Protein AF-A0A950KBZ1-F1 (afdb_monomer_lite)

Sequence (54 aa):
MGTAQKLRELAAWYREFAEKTENPSIWEARLRTAEDLEAEAEALEEREVALEPA

Radius of gyration: 13.75 Å; chains: 1; bounding box: 36×19×34 Å

pLDDT: mean 87.58, std 10.65, range [51.91, 96.0]

Secondary structure (DSSP, 8-state):
--HHHHHHHHHHHHHHHHHT-S-HHHHHHHHHHHHHHHHHHHHHHHHHHHT---

Structure (mmCIF, N/CA/C/O backbone):
data_AF-A0A950KBZ1-F1
#
_entry.id   AF-A0A950KBZ1-F1
#
loop_
_atom_site.group_PDB
_atom_site.id
_atom_site.type_symbol
_atom_site.label_atom_id
_atom_site.label_alt_id
_atom_site.label_comp_id
_atom_site.label_asym_id
_atom_site.label_entity_id
_atom_site.label_seq_id
_atom_site.pdbx_PDB_ins_code
_atom_site.Cartn_x
_atom_site.Cartn_y
_atom_site.Cartn_z
_atom_site.occupancy
_atom_site.B_iso_or_equiv
_atom_site.auth_seq_id
_atom_site.auth_comp_id
_atom_site.auth_asym_id
_atom_site.auth_atom_id
_atom_site.pdbx_PDB_model_num
ATOM 1 N N . MET A 1 1 ? -2.955 13.512 11.308 1.00 55.97 1 MET A N 1
ATOM 2 C CA . MET A 1 1 ? -3.147 12.745 10.061 1.00 55.97 1 MET A CA 1
ATOM 3 C C . MET A 1 1 ? -3.583 11.344 10.434 1.00 55.97 1 MET A C 1
ATOM 5 O O . MET A 1 1 ? -2.834 10.683 11.151 1.00 55.97 1 MET A O 1
ATOM 9 N N . GLY A 1 2 ? -4.797 10.957 10.033 1.00 80.62 2 GLY A N 1
ATOM 10 C CA . GLY A 1 2 ? -5.341 9.617 10.274 1.00 80.62 2 GLY A CA 1
ATOM 11 C C . GLY A 1 2 ? -4.552 8.546 9.523 1.00 80.62 2 GLY A C 1
ATOM 12 O O . GLY A 1 2 ? -3.856 8.844 8.549 1.00 80.62 2 GLY A O 1
ATOM 13 N N . THR A 1 3 ? -4.627 7.304 9.997 1.00 86.31 3 THR A N 1
ATOM 14 C CA . THR A 1 3 ? -3.903 6.165 9.410 1.00 86.31 3 THR A CA 1
ATOM 15 C C . THR A 1 3 ? -4.307 5.938 7.949 1.00 86.31 3 THR A C 1
ATOM 17 O O . THR A 1 3 ? -3.430 5.721 7.118 1.00 86.31 3 THR A O 1
ATOM 20 N N . ALA A 1 4 ? -5.588 6.122 7.609 1.00 88.62 4 ALA A N 1
ATOM 21 C CA . ALA A 1 4 ? -6.087 6.045 6.234 1.00 88.62 4 ALA A CA 1
ATOM 22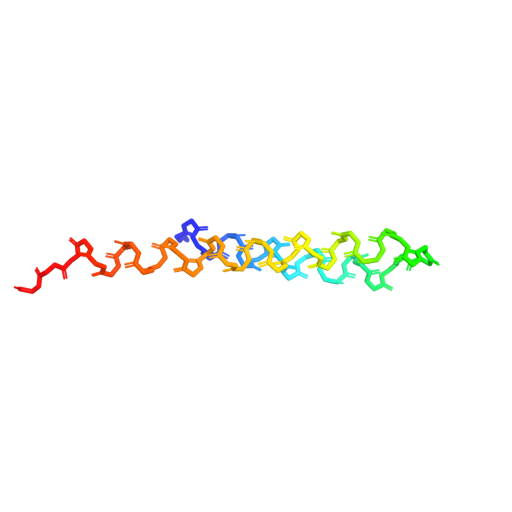 C C . ALA A 1 4 ? -5.442 7.080 5.296 1.00 88.62 4 ALA A C 1
ATOM 24 O O . ALA A 1 4 ? -5.045 6.762 4.177 1.00 88.62 4 ALA A O 1
ATOM 25 N N . GLN A 1 5 ? -5.248 8.317 5.764 1.00 89.25 5 GLN A N 1
ATOM 26 C CA . GLN A 1 5 ? -4.627 9.369 4.955 1.00 89.25 5 GLN A CA 1
ATOM 27 C C . GLN A 1 5 ? -3.179 9.020 4.582 1.00 89.25 5 GLN A C 1
ATOM 29 O O . GLN A 1 5 ? -2.780 9.204 3.436 1.00 89.25 5 GLN A O 1
ATOM 34 N N . LYS A 1 6 ? -2.420 8.444 5.525 1.00 91.94 6 LYS A N 1
ATOM 35 C CA . LYS A 1 6 ? -1.033 8.010 5.291 1.00 91.94 6 LYS A CA 1
ATOM 36 C C . LYS A 1 6 ? -0.941 6.872 4.276 1.00 91.94 6 LYS A C 1
ATOM 38 O O . LYS A 1 6 ? 0.002 6.832 3.492 1.00 91.94 6 LYS A O 1
ATOM 43 N N . LEU A 1 7 ? -1.907 5.951 4.287 1.00 93.25 7 LEU A N 1
ATOM 44 C CA . LEU A 1 7 ? -1.974 4.867 3.305 1.00 93.25 7 LEU A CA 1
ATOM 45 C C . LEU A 1 7 ? -2.230 5.411 1.897 1.00 93.25 7 LEU A C 1
ATOM 47 O O . LEU A 1 7 ? -1.565 4.986 0.957 1.00 93.25 7 LEU A O 1
ATOM 51 N N . ARG A 1 8 ? -3.099 6.420 1.756 1.00 92.31 8 ARG A N 1
ATOM 52 C CA . ARG A 1 8 ? -3.323 7.088 0.464 1.00 92.31 8 ARG A CA 1
ATOM 53 C C . ARG A 1 8 ? -2.108 7.858 -0.035 1.00 92.31 8 ARG A C 1
ATOM 55 O O . ARG A 1 8 ? -1.802 7.801 -1.221 1.00 92.31 8 ARG A O 1
ATOM 62 N N . GLU A 1 9 ? -1.393 8.549 0.851 1.00 94.19 9 GLU A N 1
ATOM 63 C CA . GLU A 1 9 ? -0.129 9.205 0.490 1.00 94.19 9 GLU A CA 1
ATOM 64 C C . GLU A 1 9 ? 0.909 8.183 0.004 1.00 94.19 9 GLU A C 1
ATOM 66 O O . GLU A 1 9 ? 1.598 8.416 -0.990 1.00 94.19 9 GLU A O 1
ATOM 71 N N . LEU A 1 10 ? 0.984 7.020 0.657 1.00 94.75 10 LEU A N 1
ATOM 72 C CA . LEU A 1 10 ? 1.873 5.938 0.245 1.00 94.75 10 LEU A CA 1
ATOM 73 C C . LEU A 1 10 ? 1.453 5.324 -1.101 1.00 94.75 10 LEU A C 1
ATOM 75 O O . LEU A 1 10 ? 2.312 5.065 -1.942 1.00 94.75 10 LEU A O 1
ATOM 79 N N . ALA A 1 11 ? 0.154 5.136 -1.338 1.00 94.38 11 ALA A N 1
ATOM 80 C CA . ALA A 1 11 ? -0.371 4.665 -2.618 1.00 94.38 11 ALA A CA 1
ATOM 81 C C . ALA A 1 11 ? -0.046 5.630 -3.768 1.00 94.38 11 ALA A C 1
ATOM 83 O O . ALA A 1 11 ? 0.452 5.210 -4.816 1.00 94.38 11 ALA A O 1
ATOM 84 N N . ALA A 1 12 ? -0.249 6.934 -3.552 1.00 94.69 12 ALA A N 1
ATOM 85 C CA . ALA A 1 12 ? 0.111 7.970 -4.516 1.00 94.69 12 ALA A CA 1
ATOM 86 C C . ALA A 1 12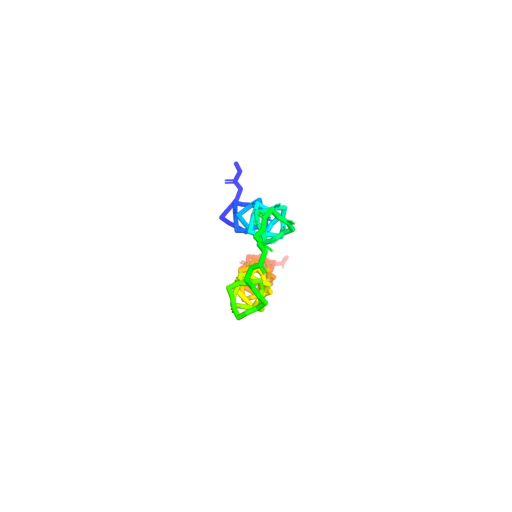 ? 1.614 7.935 -4.836 1.00 94.69 12 ALA A C 1
ATOM 88 O O . ALA A 1 12 ? 2.000 7.931 -6.006 1.00 94.69 12 ALA A O 1
ATOM 89 N N . TRP A 1 13 ? 2.456 7.798 -3.808 1.00 94.56 13 TRP A N 1
ATOM 90 C CA . TRP A 1 13 ? 3.899 7.656 -3.982 1.00 94.56 13 TRP A CA 1
ATOM 91 C C . TRP A 1 13 ? 4.276 6.415 -4.808 1.00 94.56 13 TRP A C 1
ATOM 93 O O . TRP A 1 13 ? 5.127 6.501 -5.696 1.00 94.56 13 TRP A O 1
ATOM 103 N N . TYR A 1 14 ? 3.627 5.268 -4.574 1.00 93.38 14 TYR A N 1
ATOM 104 C CA . TYR A 1 14 ? 3.863 4.055 -5.362 1.00 93.38 14 TYR A CA 1
ATOM 105 C C . TYR A 1 14 ? 3.484 4.226 -6.835 1.00 93.38 14 TYR A C 1
ATOM 107 O O . TYR A 1 14 ? 4.219 3.726 -7.688 1.00 93.38 14 TYR A O 1
ATOM 115 N N . ARG A 1 15 ? 2.404 4.955 -7.148 1.00 90.31 15 ARG A N 1
ATOM 116 C CA . ARG A 1 15 ? 2.013 5.266 -8.535 1.00 90.31 15 ARG A CA 1
ATOM 117 C C . ARG A 1 15 ? 3.045 6.149 -9.231 1.00 90.31 15 ARG A C 1
ATOM 119 O O . ARG A 1 15 ? 3.546 5.771 -10.287 1.00 90.31 15 ARG A O 1
ATOM 126 N N . GLU A 1 16 ? 3.444 7.257 -8.610 1.00 92.50 16 GLU A N 1
ATOM 127 C CA . GLU A 1 16 ? 4.471 8.152 -9.171 1.00 92.50 16 GLU A CA 1
ATOM 128 C C . GLU A 1 16 ? 5.830 7.455 -9.335 1.00 92.50 16 GLU A C 1
ATOM 130 O O . GLU A 1 16 ? 6.609 7.754 -10.243 1.00 92.50 16 GLU A O 1
ATOM 135 N N . PHE A 1 17 ? 6.155 6.524 -8.437 1.00 88.38 17 PHE A N 1
ATOM 136 C CA . PHE A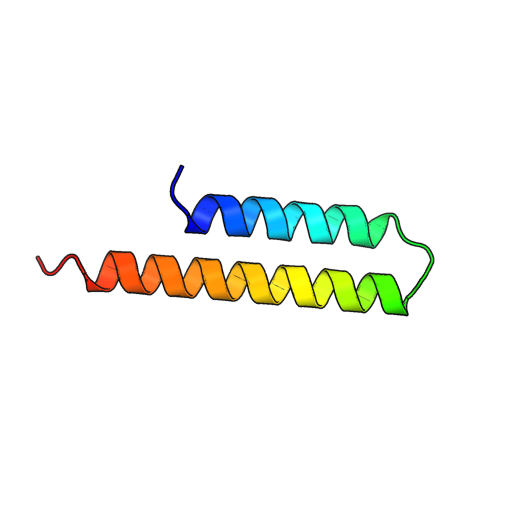 1 17 ? 7.386 5.750 -8.524 1.00 88.38 17 PHE A CA 1
ATOM 137 C C . PHE A 1 17 ? 7.299 4.612 -9.549 1.00 88.38 17 PHE A C 1
ATOM 139 O O . PHE A 1 17 ? 8.310 4.261 -10.161 1.00 88.38 17 PHE A O 1
ATOM 146 N N . ALA A 1 18 ? 6.108 4.051 -9.774 1.00 90.00 18 ALA A N 1
ATOM 147 C CA . ALA A 1 18 ? 5.864 3.096 -10.847 1.00 90.00 18 ALA A CA 1
ATOM 148 C C . ALA A 1 18 ? 6.128 3.743 -12.210 1.00 90.00 18 ALA A C 1
ATOM 150 O O . ALA A 1 18 ? 6.846 3.159 -13.011 1.00 90.00 18 ALA A O 1
ATOM 151 N N . GLU A 1 19 ? 5.666 4.970 -12.458 1.00 86.12 19 GLU A N 1
ATOM 152 C CA . GLU A 1 19 ? 5.911 5.671 -13.733 1.00 86.12 19 GLU A CA 1
ATOM 153 C C . GLU A 1 19 ? 7.400 5.892 -14.046 1.00 86.12 19 GLU A C 1
ATOM 155 O O . GLU A 1 19 ? 7.789 6.010 -15.205 1.00 86.12 19 GLU A O 1
ATOM 160 N N . LYS A 1 20 ? 8.261 5.897 -13.022 1.00 89.62 20 LYS A N 1
ATOM 161 C CA . LYS A 1 20 ? 9.717 6.045 -13.173 1.00 89.62 20 LYS A CA 1
ATOM 162 C C . LYS A 1 20 ? 10.431 4.735 -13.512 1.00 89.62 20 LYS A C 1
ATOM 164 O O . LYS A 1 20 ? 11.649 4.742 -13.677 1.00 89.62 20 LYS A O 1
ATOM 169 N N . THR A 1 21 ? 9.727 3.602 -13.559 1.00 86.50 21 THR A N 1
ATOM 170 C CA . THR A 1 21 ? 10.335 2.292 -13.805 1.00 86.50 21 THR A CA 1
ATOM 171 C C . THR A 1 21 ? 10.147 1.848 -15.252 1.00 86.50 21 THR A C 1
ATOM 173 O O . THR A 1 21 ? 9.039 1.814 -15.769 1.00 86.50 21 THR A O 1
ATOM 176 N N . GLU A 1 22 ? 11.239 1.448 -15.903 1.00 84.12 22 GLU A N 1
ATOM 177 C CA . GLU A 1 22 ? 11.209 0.922 -17.278 1.00 84.12 22 GLU A CA 1
ATOM 178 C C . GLU A 1 22 ? 10.849 -0.574 -17.337 1.00 84.12 22 GLU A C 1
ATOM 180 O O . GLU A 1 22 ? 10.715 -1.141 -18.418 1.00 84.12 22 GLU A O 1
ATOM 185 N N . ASN A 1 23 ? 10.710 -1.240 -16.182 1.00 91.50 23 ASN A N 1
ATOM 186 C CA . ASN A 1 23 ? 10.385 -2.662 -16.100 1.00 91.50 23 ASN A CA 1
ATOM 187 C C . ASN A 1 23 ? 8.870 -2.867 -15.886 1.00 91.50 23 ASN A C 1
ATOM 189 O O . ASN A 1 23 ? 8.383 -2.587 -14.785 1.00 91.50 23 ASN A O 1
ATOM 193 N N . PRO A 1 24 ? 8.135 -3.426 -16.868 1.00 89.00 24 PRO A N 1
ATOM 194 C CA . PRO A 1 24 ? 6.683 -3.597 -16.784 1.00 89.00 24 PRO A CA 1
ATOM 195 C C . PRO A 1 24 ? 6.223 -4.446 -15.596 1.00 89.00 24 PRO A C 1
ATOM 197 O O . PRO A 1 24 ? 5.257 -4.092 -14.933 1.00 89.00 24 PRO A O 1
ATOM 200 N N . SER A 1 25 ? 6.943 -5.517 -15.247 1.00 90.88 25 SER A N 1
ATOM 201 C CA . SER A 1 25 ? 6.582 -6.358 -14.096 1.00 90.88 25 SER A CA 1
ATOM 202 C C . SER A 1 25 ? 6.689 -5.604 -12.772 1.00 90.88 25 SER A C 1
ATOM 204 O O . SER A 1 25 ? 5.901 -5.823 -11.855 1.00 90.88 25 SER A O 1
ATOM 206 N N . ILE A 1 26 ? 7.666 -4.701 -12.663 1.00 89.94 26 ILE A N 1
ATOM 207 C CA . ILE A 1 26 ? 7.830 -3.871 -11.470 1.00 89.94 26 ILE A CA 1
ATOM 208 C C . ILE A 1 26 ? 6.777 -2.752 -11.448 1.00 89.94 26 ILE A C 1
ATOM 210 O O . ILE A 1 26 ? 6.274 -2.416 -10.376 1.00 89.94 26 ILE A O 1
ATOM 214 N N . TRP A 1 27 ? 6.421 -2.199 -12.609 1.00 92.81 27 TRP A N 1
ATOM 215 C CA . TRP A 1 27 ? 5.328 -1.235 -12.745 1.00 92.81 27 TRP A CA 1
ATOM 216 C C . TRP A 1 27 ? 3.994 -1.839 -12.282 1.00 92.81 27 TRP A C 1
ATOM 218 O O . TRP A 1 27 ? 3.350 -1.278 -11.397 1.00 92.81 27 TRP A O 1
ATOM 228 N N . GLU A 1 28 ? 3.639 -3.028 -12.780 1.00 92.62 28 GLU A N 1
ATOM 229 C CA . GLU A 1 28 ? 2.408 -3.738 -12.401 1.00 92.62 28 GLU A CA 1
ATOM 230 C C . GLU A 1 28 ? 2.373 -4.065 -10.905 1.00 92.62 28 GLU A C 1
ATOM 232 O O . GLU A 1 28 ? 1.360 -3.845 -10.241 1.00 92.62 28 GLU A O 1
ATOM 237 N N . ALA A 1 29 ? 3.487 -4.558 -10.350 1.00 93.69 29 ALA A N 1
ATOM 238 C CA . ALA A 1 29 ? 3.573 -4.875 -8.928 1.00 93.69 29 ALA A CA 1
ATOM 239 C C . ALA A 1 29 ? 3.353 -3.633 -8.050 1.00 93.69 29 ALA A C 1
ATOM 241 O O . ALA A 1 29 ? 2.646 -3.706 -7.047 1.00 93.69 29 ALA A O 1
ATOM 242 N N . ARG A 1 30 ? 3.919 -2.482 -8.439 1.00 92.19 30 ARG A N 1
ATOM 243 C CA . ARG A 1 30 ? 3.762 -1.219 -7.702 1.00 92.19 30 ARG A CA 1
ATOM 244 C C . ARG A 1 30 ? 2.360 -0.644 -7.806 1.00 92.19 30 ARG A C 1
ATOM 246 O O . ARG A 1 30 ? 1.864 -0.130 -6.808 1.00 92.19 30 ARG A O 1
ATOM 253 N N . LEU A 1 31 ? 1.722 -0.750 -8.970 1.00 93.81 31 LEU A N 1
ATOM 254 C CA . LEU A 1 31 ? 0.322 -0.359 -9.112 1.00 93.81 31 LEU A CA 1
ATOM 255 C C . LEU A 1 31 ? -0.585 -1.203 -8.226 1.00 93.81 31 LEU A C 1
ATOM 257 O O . LEU A 1 31 ? -1.390 -0.637 -7.495 1.00 93.81 31 LEU A O 1
ATOM 261 N N . ARG A 1 32 ? -0.387 -2.525 -8.207 1.00 94.56 32 ARG A N 1
ATOM 262 C CA . ARG A 1 32 ? -1.149 -3.412 -7.324 1.00 94.56 32 ARG A CA 1
ATOM 263 C C . ARG A 1 32 ? -0.966 -3.043 -5.853 1.00 94.56 32 ARG A C 1
ATOM 265 O O . ARG A 1 32 ? -1.939 -2.937 -5.127 1.00 94.56 32 ARG A O 1
ATOM 272 N N . THR A 1 33 ? 0.270 -2.767 -5.427 1.00 94.19 33 THR A N 1
ATOM 273 C CA . THR A 1 33 ? 0.527 -2.294 -4.056 1.00 94.19 33 THR A CA 1
ATOM 274 C C . THR A 1 33 ? -0.182 -0.970 -3.759 1.00 94.19 33 THR A C 1
ATOM 276 O O . THR A 1 33 ? -0.688 -0.791 -2.657 1.00 94.19 33 THR A O 1
ATOM 279 N N . ALA A 1 34 ? -0.240 -0.037 -4.713 1.00 94.81 34 ALA A N 1
ATOM 280 C CA . ALA A 1 34 ? -0.978 1.210 -4.528 1.00 94.81 34 ALA A CA 1
ATOM 281 C C . ALA A 1 34 ? -2.491 0.975 -4.374 1.00 94.81 34 ALA A C 1
ATOM 283 O O . ALA A 1 34 ? -3.110 1.589 -3.512 1.00 94.81 34 ALA A O 1
ATOM 284 N N . GLU A 1 35 ? -3.070 0.080 -5.175 1.00 95.12 35 GLU A N 1
ATOM 285 C CA . GLU A 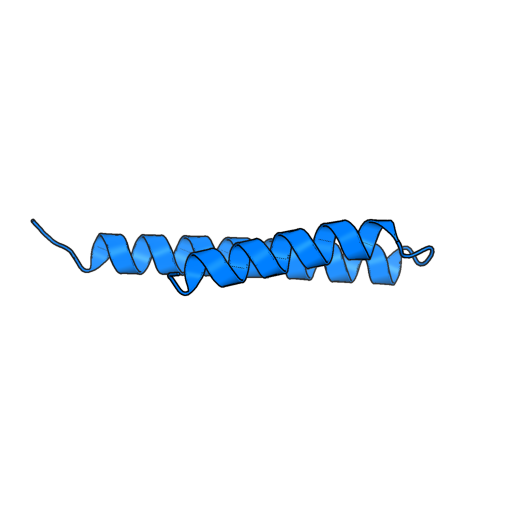1 35 ? -4.485 -0.304 -5.084 1.00 95.12 35 GLU A CA 1
ATOM 286 C C . GLU A 1 35 ? -4.811 -0.972 -3.739 1.00 95.12 35 GLU A C 1
ATOM 288 O O . GLU A 1 35 ? -5.789 -0.599 -3.094 1.00 95.12 35 GLU A O 1
ATOM 293 N N . ASP A 1 36 ? -3.958 -1.890 -3.273 1.00 96.00 36 ASP A N 1
ATOM 294 C CA . ASP A 1 36 ? -4.125 -2.561 -1.978 1.00 96.00 36 ASP A CA 1
ATOM 295 C C . ASP A 1 36 ? -4.124 -1.544 -0.818 1.00 96.00 36 ASP A C 1
ATOM 297 O O . ASP A 1 36 ? -4.986 -1.580 0.059 1.00 96.00 36 ASP A O 1
ATOM 301 N N . LEU A 1 37 ? -3.202 -0.575 -0.847 1.00 94.31 37 LEU A N 1
ATOM 302 C CA . LEU A 1 37 ? -3.111 0.486 0.162 1.00 94.31 37 LEU A CA 1
ATOM 303 C C . LEU A 1 37 ? -4.331 1.418 0.163 1.00 94.31 37 LEU A C 1
ATOM 305 O O . LEU A 1 37 ? -4.751 1.880 1.225 1.00 94.31 37 LEU A O 1
ATOM 309 N N . GLU A 1 38 ? -4.897 1.717 -1.007 1.00 94.19 38 GLU A N 1
ATOM 310 C CA . GLU A 1 38 ? -6.130 2.504 -1.111 1.00 94.19 38 GLU A CA 1
ATOM 311 C C . GLU A 1 38 ? -7.330 1.747 -0.542 1.00 94.19 38 GLU A C 1
ATOM 313 O O . GLU A 1 38 ? -8.110 2.339 0.206 1.00 94.19 38 GLU A O 1
ATOM 318 N N . ALA A 1 39 ? -7.434 0.446 -0.820 1.00 94.75 39 ALA A N 1
ATOM 319 C CA . ALA A 1 39 ? -8.476 -0.409 -0.261 1.00 94.75 39 ALA A CA 1
ATOM 320 C C . ALA A 1 39 ? -8.361 -0.526 1.269 1.00 94.75 39 ALA A C 1
ATOM 322 O O . ALA A 1 39 ? -9.362 -0.463 1.982 1.00 94.75 39 ALA A O 1
ATOM 323 N N . GLU A 1 40 ? -7.142 -0.635 1.807 1.00 94.44 40 GLU A N 1
ATOM 324 C CA . GLU A 1 40 ? -6.912 -0.606 3.255 1.00 94.44 40 GLU A CA 1
ATOM 325 C C . GLU A 1 40 ? -7.291 0.747 3.877 1.00 94.44 40 GLU A C 1
ATOM 327 O O . GLU A 1 40 ? -7.857 0.790 4.973 1.00 94.44 40 GLU A O 1
ATOM 332 N N . ALA A 1 41 ? -7.007 1.856 3.187 1.00 93.50 41 ALA A N 1
ATOM 333 C CA . ALA A 1 41 ? -7.403 3.186 3.636 1.00 93.50 41 ALA A CA 1
ATOM 334 C C . ALA A 1 41 ? -8.927 3.336 3.693 1.00 93.50 41 ALA A C 1
ATOM 336 O O . ALA A 1 41 ? -9.452 3.845 4.680 1.00 93.50 41 ALA A O 1
ATOM 337 N N . GLU A 1 42 ? -9.624 2.871 2.657 1.00 93.75 42 GLU A N 1
ATOM 338 C C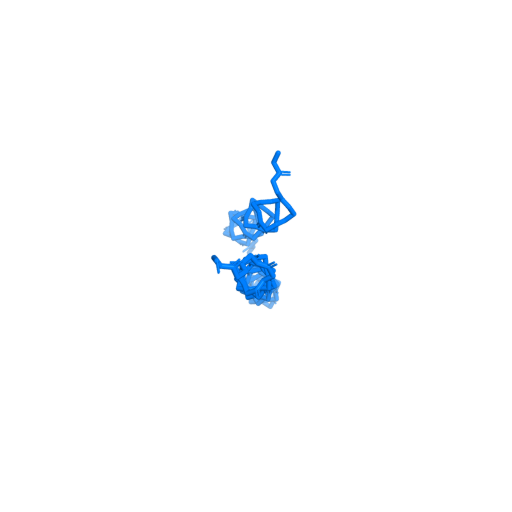A . GLU A 1 42 ? -11.086 2.868 2.589 1.00 93.75 42 GLU A CA 1
ATOM 339 C C . GLU A 1 42 ? -11.687 2.012 3.708 1.00 93.75 42 GLU A C 1
ATOM 341 O O . GLU A 1 42 ? -12.506 2.503 4.481 1.00 93.75 42 GLU A O 1
ATOM 346 N N . ALA A 1 43 ? -11.191 0.788 3.905 1.00 92.75 43 ALA A N 1
ATOM 347 C CA . ALA A 1 43 ? -11.650 -0.086 4.982 1.00 92.75 43 ALA A CA 1
ATOM 348 C C . ALA A 1 43 ? -11.419 0.510 6.384 1.00 92.75 43 ALA A C 1
ATOM 350 O O . ALA A 1 43 ? -12.209 0.280 7.303 1.00 92.75 43 ALA A O 1
ATOM 351 N N . LEU A 1 44 ? -10.332 1.261 6.585 1.00 90.62 44 LEU A N 1
ATOM 352 C CA . LEU A 1 44 ? -10.082 1.962 7.845 1.00 90.62 44 LEU A CA 1
ATOM 353 C C . LEU A 1 44 ? -11.074 3.099 8.072 1.00 90.62 44 LEU A C 1
ATOM 355 O O . LEU A 1 44 ? -11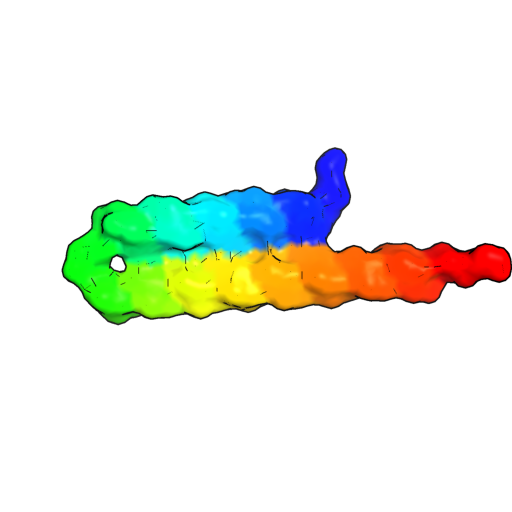.583 3.223 9.182 1.00 90.62 44 LEU A O 1
ATOM 359 N N . GLU A 1 45 ? -11.382 3.879 7.041 1.00 89.50 45 GLU A N 1
ATOM 360 C CA . GLU A 1 45 ? -12.375 4.950 7.142 1.00 89.50 45 GLU A CA 1
ATOM 361 C C . GLU A 1 45 ? -13.776 4.406 7.375 1.00 89.50 45 GLU A C 1
ATOM 363 O O . GLU A 1 45 ? -14.482 4.903 8.246 1.00 89.50 45 GLU A O 1
ATOM 368 N N . GLU A 1 46 ? -14.165 3.342 6.673 1.00 88.38 46 GLU A N 1
ATOM 369 C CA . GLU A 1 46 ? -15.439 2.664 6.910 1.00 88.38 46 GLU A CA 1
ATOM 370 C C . GLU A 1 46 ? -15.545 2.155 8.351 1.00 88.38 46 GLU A C 1
ATOM 372 O O . GLU A 1 46 ? -16.596 2.278 8.981 1.00 88.38 46 GLU A O 1
ATOM 377 N N . ARG A 1 47 ? -14.450 1.623 8.909 1.00 85.69 47 ARG A N 1
ATOM 378 C CA . ARG A 1 47 ? -14.396 1.191 10.313 1.00 85.69 47 ARG A CA 1
ATOM 379 C C . ARG A 1 47 ? -14.453 2.359 11.289 1.00 85.69 47 ARG A C 1
ATOM 381 O O . ARG A 1 47 ? -15.118 2.225 12.311 1.00 85.69 47 ARG A O 1
ATOM 388 N N . GLU A 1 48 ? -13.766 3.465 11.017 1.00 80.88 48 GLU A N 1
ATOM 389 C CA . GLU A 1 48 ? -13.831 4.670 11.854 1.00 80.88 48 GLU A CA 1
ATOM 390 C C . GLU A 1 48 ? -15.246 5.266 11.843 1.00 80.88 48 GLU A C 1
ATOM 392 O O . GLU A 1 48 ? -15.788 5.556 12.905 1.00 80.88 48 GLU A O 1
ATOM 397 N N . VAL A 1 49 ? -15.891 5.339 10.675 1.00 78.19 49 VAL A N 1
ATOM 398 C CA . VAL A 1 49 ? -17.279 5.809 10.528 1.00 78.19 49 VAL A CA 1
ATOM 399 C C . VAL A 1 49 ? -18.272 4.864 11.212 1.00 78.19 49 VAL A C 1
ATOM 401 O O . VAL A 1 49 ? -19.195 5.321 11.880 1.00 78.19 49 VAL A O 1
ATOM 404 N N . ALA A 1 50 ? -18.088 3.546 11.102 1.00 73.56 50 ALA A N 1
ATOM 405 C CA . ALA A 1 50 ? -18.968 2.564 11.739 1.00 73.56 50 ALA A CA 1
ATOM 406 C C . ALA A 1 50 ? -18.850 2.522 13.276 1.00 73.56 50 ALA A C 1
ATOM 408 O O . ALA A 1 50 ? -19.757 2.023 13.945 1.00 73.56 50 ALA A O 1
ATOM 409 N N . LEU A 1 51 ? -17.741 3.013 13.841 1.00 63.44 51 LEU A N 1
ATOM 410 C CA . LEU A 1 51 ? -17.503 3.073 15.286 1.00 63.44 51 LEU A CA 1
ATOM 411 C C . LEU A 1 51 ? -18.040 4.352 15.949 1.00 63.44 51 LEU A C 1
ATOM 413 O O . LEU A 1 51 ? -18.056 4.405 17.179 1.00 63.44 51 LEU A O 1
ATOM 417 N N . GLU A 1 52 ? -18.535 5.327 15.180 1.00 56.66 52 GLU A N 1
ATOM 418 C CA . GLU A 1 52 ? -19.274 6.486 15.697 1.00 56.66 52 GLU A CA 1
ATOM 419 C C . GLU A 1 52 ? -20.787 6.341 15.428 1.00 56.66 52 GLU A C 1
ATOM 421 O O . GLU A 1 52 ? -21.319 6.957 14.501 1.00 56.66 52 GLU A O 1
ATOM 426 N N . PRO A 1 53 ? -21.532 5.525 16.206 1.00 51.91 53 PRO A N 1
ATOM 427 C CA . PRO A 1 53 ? -22.985 5.597 16.184 1.00 51.91 53 PRO A CA 1
ATOM 428 C C . PRO A 1 53 ? -23.427 6.894 16.883 1.00 51.91 53 PRO A C 1
ATOM 430 O O . PRO A 1 53 ? -23.008 7.173 18.008 1.00 51.91 53 PRO A O 1
ATOM 433 N N . ALA A 1 54 ? -24.250 7.678 16.184 1.00 59.94 54 ALA A N 1
ATOM 434 C CA . ALA A 1 54 ? -24.891 8.899 16.680 1.00 59.94 54 ALA A CA 1
ATOM 435 C C . ALA A 1 54 ? -25.840 8.655 17.868 1.00 59.94 54 ALA A C 1
ATOM 437 O O . ALA A 1 54 ? -26.461 7.566 17.923 1.00 59.94 54 ALA A O 1
#

Foldseek 3Di:
DDPLVVLQVQLVVLQVVLVVDPDVVSSVVSNVSSVVSNVVSVVVVVVVVVVDDD